Protein AF-A0A9X1BAG1-F1 (afdb_monomer_lite)

Secondary structure (DSSP, 8-state):
--HHHHHHH---HHHHHHHHSS-HHHHHHHHHHHHHHHHHHHHHHHHTTSSSS-S-SSS--S--SHHHHHHHHHHHHHHHHHHHHHHHH-

Sequence (90 aa):
MTVFDQFTELKRDRTIKATIGMSREKFDALVPAFADAYDQMLQEKLRNKKIKCLPKGGPSGVLDTHEKRLFFVLYYLKTDPTFDVLWFSF

Foldseek 3Di:
DDPVVVVVVDPDQVVVCLQLVHGPVVLVVCLVVQVVVVVVVVVVCCVVVVDVDDPPDDPQPPCNGSSSVSSVVSNCVSCVVVVVVVVVVD

Radius of gyration: 15.82 Å; chains: 1; bounding box: 42×28×34 Å

pLDDT: mean 79.37, std 10.13, range [56.69, 93.06]

Organism: NCBI:txid382777

Structure (mmCIF, N/CA/C/O backbone):
data_AF-A0A9X1BAG1-F1
#
_entry.id   AF-A0A9X1BAG1-F1
#
loop_
_atom_site.group_PDB
_atom_site.id
_atom_site.type_symbol
_atom_site.label_atom_id
_atom_site.label_alt_id
_atom_site.label_comp_id
_atom_site.label_asym_id
_atom_site.label_entity_id
_atom_site.label_seq_id
_atom_site.pdbx_PDB_ins_code
_atom_site.Cartn_x
_atom_site.Cartn_y
_atom_site.Cartn_z
_atom_site.occupancy
_atom_site.B_iso_or_equiv
_atom_site.auth_seq_id
_atom_site.auth_comp_id
_atom_site.auth_asym_id
_atom_site.auth_atom_id
_atom_site.pdbx_PDB_model_num
ATOM 1 N N . MET A 1 1 ? -11.924 15.025 -6.554 1.00 59.28 1 MET A N 1
ATOM 2 C CA . MET A 1 1 ? -11.916 14.072 -5.428 1.00 59.28 1 MET A CA 1
ATOM 3 C C . MET A 1 1 ? -11.550 12.704 -5.986 1.00 59.28 1 MET A C 1
ATOM 5 O O . MET A 1 1 ? -12.237 12.245 -6.891 1.00 59.28 1 MET A O 1
ATOM 9 N N . THR A 1 2 ? -10.423 12.115 -5.583 1.00 72.81 2 THR A N 1
ATOM 10 C CA . THR A 1 2 ? -10.029 10.772 -6.055 1.00 72.81 2 THR A CA 1
ATOM 11 C C . THR A 1 2 ? -10.705 9.699 -5.197 1.00 72.81 2 THR A C 1
ATOM 13 O O . THR A 1 2 ? -11.139 9.978 -4.083 1.00 72.81 2 THR A O 1
ATOM 16 N N . VAL A 1 3 ? -10.780 8.456 -5.680 1.00 75.62 3 VAL A N 1
ATOM 17 C CA . VAL A 1 3 ? -11.353 7.335 -4.902 1.00 75.62 3 VAL A CA 1
ATOM 18 C C . VAL A 1 3 ? -10.585 7.112 -3.589 1.00 75.62 3 VAL A C 1
ATOM 20 O O . VAL A 1 3 ? -11.168 6.738 -2.575 1.00 75.62 3 VAL A O 1
ATOM 23 N N . PHE A 1 4 ? -9.281 7.405 -3.581 1.00 75.88 4 PHE A N 1
ATOM 24 C CA . PHE A 1 4 ? -8.469 7.373 -2.366 1.00 75.88 4 PHE A CA 1
ATOM 25 C C . PHE A 1 4 ? -8.835 8.491 -1.377 1.00 75.88 4 PHE A C 1
ATOM 27 O O . PHE A 1 4 ? -8.894 8.253 -0.178 1.00 75.88 4 PHE A O 1
ATOM 34 N N . ASP A 1 5 ? -9.110 9.697 -1.872 1.00 77.19 5 ASP A N 1
ATOM 35 C CA . ASP A 1 5 ? -9.539 10.835 -1.049 1.00 77.19 5 ASP A CA 1
ATOM 36 C C . ASP A 1 5 ? -10.893 10.547 -0.372 1.00 77.19 5 ASP A C 1
ATOM 38 O O . ASP A 1 5 ? -11.066 10.734 0.832 1.00 77.19 5 ASP A O 1
ATOM 42 N N . GLN A 1 6 ? -11.813 9.922 -1.115 1.00 77.25 6 GLN A N 1
ATOM 43 C CA . GLN A 1 6 ? -13.040 9.370 -0.542 1.00 77.25 6 GLN A CA 1
ATOM 44 C C . GLN A 1 6 ? -12.729 8.318 0.525 1.00 77.25 6 GLN A C 1
ATOM 46 O O . GLN A 1 6 ? -13.302 8.368 1.608 1.00 77.25 6 GLN A O 1
ATOM 51 N N . PHE A 1 7 ? -11.800 7.393 0.260 1.00 77.56 7 PHE A N 1
ATOM 52 C CA . PHE A 1 7 ? -11.390 6.375 1.229 1.00 77.56 7 PHE A CA 1
ATOM 53 C C . PHE A 1 7 ? -10.853 6.968 2.537 1.00 77.56 7 PHE A C 1
ATOM 55 O O . PHE A 1 7 ? -11.198 6.468 3.608 1.00 77.56 7 PHE A O 1
ATOM 62 N N . THR A 1 8 ? -10.068 8.046 2.481 1.00 74.12 8 THR A N 1
ATOM 63 C CA . THR A 1 8 ? -9.568 8.717 3.689 1.00 74.12 8 THR A CA 1
ATOM 64 C C . THR A 1 8 ? -10.677 9.354 4.524 1.00 74.12 8 THR A C 1
ATOM 66 O O . THR A 1 8 ? -10.579 9.367 5.751 1.00 74.12 8 THR A O 1
ATOM 69 N N . GLU A 1 9 ? -11.756 9.814 3.887 1.00 77.56 9 GLU A N 1
ATOM 70 C CA . GLU A 1 9 ? -12.919 10.401 4.561 1.00 77.56 9 GLU A CA 1
ATOM 71 C C . GLU A 1 9 ? -13.935 9.358 5.066 1.00 77.56 9 GLU A C 1
ATOM 73 O O . GLU A 1 9 ? -14.791 9.662 5.907 1.00 77.56 9 GLU A O 1
ATOM 78 N N . LEU A 1 10 ? -13.854 8.107 4.597 1.00 74.94 10 LEU A N 1
ATOM 79 C CA . LEU A 1 10 ? -14.750 7.039 5.032 1.00 74.94 10 LEU A CA 1
ATOM 80 C C . LEU A 1 10 ? -14.491 6.668 6.497 1.00 74.94 10 LEU A C 1
ATOM 82 O O . LEU A 1 10 ? -13.499 6.037 6.845 1.00 74.94 10 LEU A O 1
ATOM 86 N N . LYS A 1 11 ? -15.464 6.979 7.361 1.00 67.50 11 LYS A N 1
ATOM 87 C CA . LYS A 1 11 ? -15.481 6.532 8.767 1.00 67.50 11 LYS A CA 1
ATOM 88 C C . LYS A 1 11 ? -16.195 5.193 8.982 1.00 67.50 11 LYS A C 1
ATOM 90 O O . LYS A 1 11 ? -16.105 4.612 10.058 1.00 67.50 11 LYS A O 1
ATOM 95 N N . ARG A 1 12 ? -16.955 4.707 7.991 1.00 75.94 12 ARG A N 1
ATOM 96 C CA . ARG A 1 12 ? -17.781 3.495 8.125 1.00 75.94 12 ARG A CA 1
ATOM 97 C C . ARG A 1 12 ? -17.028 2.252 7.655 1.00 75.94 12 ARG A C 1
ATOM 99 O O . ARG A 1 12 ? -16.797 2.090 6.459 1.00 75.94 12 ARG A O 1
ATOM 106 N N . ASP A 1 13 ? -16.774 1.329 8.582 1.00 75.38 13 ASP A N 1
ATOM 107 C CA . ASP A 1 13 ? -16.078 0.055 8.332 1.00 75.38 13 ASP A CA 1
ATOM 108 C C . ASP A 1 13 ? -16.714 -0.775 7.198 1.00 75.38 13 ASP A C 1
ATOM 110 O O . ASP A 1 13 ? -16.015 -1.366 6.377 1.00 75.38 13 ASP A O 1
ATOM 114 N N . ARG A 1 14 ? -18.049 -0.739 7.073 1.00 77.56 14 ARG A N 1
ATOM 115 C CA . ARG A 1 14 ? -18.778 -1.421 5.989 1.00 77.56 14 ARG A CA 1
ATOM 116 C C . ARG A 1 14 ? -18.375 -0.920 4.599 1.00 77.56 14 ARG A C 1
ATOM 118 O O . ARG A 1 14 ? -18.239 -1.727 3.684 1.00 77.56 14 ARG A O 1
ATOM 125 N N . THR A 1 15 ? -18.202 0.389 4.433 1.00 77.94 15 THR A N 1
ATOM 126 C CA . THR A 1 15 ? -17.850 0.976 3.134 1.00 77.94 15 THR A CA 1
ATOM 127 C C . THR A 1 15 ? -16.393 0.686 2.792 1.00 77.94 15 THR A C 1
ATOM 129 O O . THR A 1 15 ? -16.093 0.324 1.663 1.00 77.94 15 THR A O 1
ATOM 132 N N . ILE A 1 16 ? -15.504 0.736 3.786 1.00 80.88 16 ILE A N 1
ATOM 133 C CA . ILE A 1 16 ? -14.086 0.378 3.639 1.00 80.88 16 ILE A CA 1
ATOM 134 C C . ILE A 1 16 ? -13.950 -1.082 3.180 1.00 80.88 16 ILE A C 1
ATOM 136 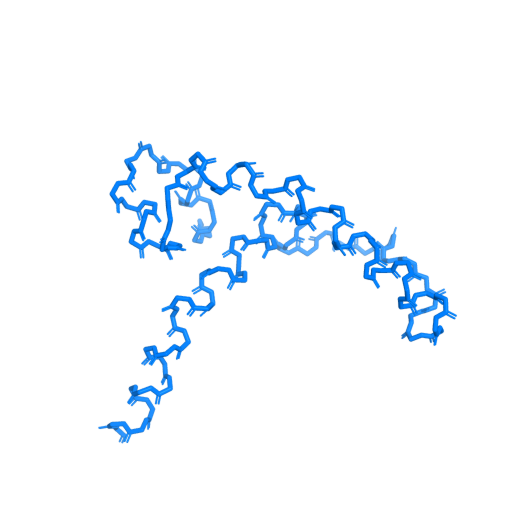O O . ILE A 1 16 ? -13.312 -1.355 2.162 1.00 80.88 16 ILE A O 1
ATOM 140 N N . LYS A 1 17 ? -14.648 -2.010 3.847 1.00 82.94 17 LYS A N 1
ATOM 141 C CA . LYS A 1 17 ? -14.695 -3.424 3.447 1.00 82.94 17 LYS A CA 1
ATOM 142 C C . LYS A 1 17 ? -15.242 -3.638 2.042 1.00 82.94 17 LYS A C 1
ATOM 144 O O . LYS A 1 17 ? -14.745 -4.507 1.336 1.00 82.94 17 LYS A O 1
ATOM 149 N N . ALA A 1 18 ? -16.250 -2.876 1.624 1.00 80.00 18 ALA A N 1
ATOM 150 C CA . ALA A 1 18 ? -16.786 -2.988 0.270 1.00 80.00 18 ALA A CA 1
ATOM 151 C C . ALA A 1 18 ? -15.764 -2.540 -0.790 1.00 80.00 18 ALA A C 1
ATOM 153 O O . ALA A 1 18 ? -15.627 -3.208 -1.814 1.00 80.00 18 ALA A O 1
ATOM 154 N N . THR A 1 19 ? -15.022 -1.463 -0.516 1.00 81.06 19 THR A N 1
ATOM 155 C CA . THR A 1 19 ? -14.063 -0.864 -1.455 1.00 81.06 19 THR A CA 1
ATOM 156 C C . THR A 1 19 ? -12.775 -1.674 -1.598 1.00 81.06 19 THR A C 1
ATOM 158 O O . THR A 1 19 ? -12.351 -1.932 -2.719 1.00 81.06 19 THR A O 1
ATOM 161 N N . ILE A 1 20 ? -12.150 -2.086 -0.488 1.00 84.44 20 ILE A N 1
ATOM 162 C CA . ILE A 1 20 ? -10.837 -2.771 -0.503 1.00 84.44 20 ILE A CA 1
ATOM 163 C C . ILE A 1 20 ? -10.889 -4.231 -0.040 1.00 84.44 20 ILE A C 1
ATOM 165 O O . ILE A 1 20 ? -9.861 -4.897 0.032 1.00 84.44 20 ILE A O 1
ATOM 169 N N . GLY A 1 21 ? -12.068 -4.749 0.311 1.00 84.06 21 GLY A N 1
ATOM 170 C CA . GLY A 1 21 ? -12.234 -6.134 0.764 1.00 84.06 21 GLY A CA 1
ATOM 171 C C . GLY A 1 21 ? -11.808 -6.408 2.212 1.00 84.06 21 GLY A C 1
ATOM 172 O O . GLY A 1 21 ? -11.883 -7.555 2.645 1.00 84.06 21 GLY A O 1
ATOM 173 N N . MET A 1 22 ? -11.376 -5.401 2.981 1.00 87.00 22 MET A N 1
ATOM 174 C CA . MET A 1 22 ? -10.906 -5.573 4.365 1.00 87.00 22 MET A CA 1
ATOM 175 C C . MET A 1 22 ? -11.251 -4.388 5.278 1.00 87.00 22 MET A C 1
ATOM 177 O O . MET A 1 22 ? -11.628 -3.321 4.802 1.00 87.00 22 MET A O 1
ATOM 181 N N . SER A 1 23 ? -11.144 -4.589 6.597 1.00 87.06 23 SER A N 1
ATOM 182 C CA . SER A 1 23 ? -11.328 -3.529 7.603 1.00 87.06 23 SER A CA 1
ATOM 183 C C . SER A 1 23 ? -10.193 -2.502 7.566 1.00 87.06 23 SER A C 1
ATOM 185 O O . SER A 1 23 ? -9.060 -2.850 7.223 1.00 87.06 23 SER A O 1
ATOM 187 N N . ARG A 1 24 ? -10.468 -1.281 8.047 1.00 84.75 24 ARG A N 1
ATOM 188 C CA . ARG A 1 24 ? -9.467 -0.208 8.213 1.00 84.75 24 ARG A CA 1
ATOM 189 C C . ARG A 1 24 ? -8.279 -0.663 9.069 1.00 84.75 24 ARG A C 1
ATOM 191 O O . ARG A 1 24 ? -7.139 -0.511 8.664 1.00 84.75 24 ARG A O 1
ATOM 198 N N . GLU A 1 25 ? -8.553 -1.320 10.193 1.00 86.50 25 GLU A N 1
ATOM 199 C CA . GLU A 1 25 ? -7.529 -1.776 11.145 1.00 86.50 25 GLU A CA 1
ATOM 200 C C . GLU A 1 25 ? -6.542 -2.768 10.516 1.00 86.50 25 GLU A C 1
ATOM 202 O O . GLU A 1 25 ? -5.339 -2.696 10.744 1.00 86.50 25 GLU A O 1
ATOM 207 N N . LYS A 1 26 ? -7.048 -3.687 9.680 1.00 89.00 26 LYS A N 1
ATOM 208 C CA . LYS A 1 26 ? -6.207 -4.648 8.953 1.00 89.00 26 LYS A CA 1
ATOM 209 C C . LYS A 1 26 ? -5.378 -3.960 7.878 1.00 89.00 26 LYS A C 1
ATOM 211 O O . LYS A 1 26 ? -4.233 -4.344 7.670 1.00 89.00 26 LYS A O 1
ATOM 216 N N . PHE A 1 27 ? -5.958 -2.964 7.211 1.00 89.62 27 PHE A N 1
ATOM 217 C CA . PHE A 1 27 ? -5.246 -2.151 6.239 1.00 89.62 27 PHE A CA 1
ATOM 218 C C . PHE A 1 27 ? -4.093 -1.398 6.909 1.00 89.62 27 PHE A C 1
ATOM 220 O O . PHE A 1 27 ? -2.953 -1.578 6.497 1.00 89.62 27 PHE A O 1
ATOM 227 N N . ASP A 1 28 ? -4.362 -0.652 7.984 1.00 88.69 28 ASP A N 1
ATOM 228 C CA . ASP A 1 28 ? -3.343 0.124 8.702 1.00 88.69 28 ASP A CA 1
ATOM 229 C C . ASP A 1 28 ? -2.242 -0.784 9.287 1.00 88.69 28 ASP A C 1
ATOM 231 O O . ASP A 1 28 ? -1.063 -0.440 9.228 1.00 88.69 28 ASP A O 1
ATOM 235 N N . ALA A 1 29 ? -2.594 -1.986 9.763 1.00 91.69 29 ALA A N 1
ATOM 236 C CA . ALA A 1 29 ? -1.618 -2.985 10.208 1.00 91.69 29 ALA A CA 1
ATOM 237 C C . ALA A 1 29 ? -0.753 -3.557 9.065 1.00 91.69 29 ALA A C 1
ATOM 239 O O . ALA A 1 29 ? 0.378 -3.982 9.300 1.00 91.69 29 ALA A O 1
ATOM 240 N N . LEU A 1 30 ? -1.264 -3.573 7.829 1.00 90.50 30 LEU A N 1
ATOM 241 C CA . LEU A 1 30 ? -0.565 -4.097 6.653 1.00 90.50 30 LEU A CA 1
ATOM 242 C C . LEU A 1 30 ? 0.352 -3.056 5.995 1.00 90.50 30 LEU A C 1
ATOM 244 O O . LEU A 1 30 ? 1.358 -3.431 5.394 1.00 90.50 30 LEU A O 1
ATOM 248 N N . VAL A 1 31 ? 0.045 -1.761 6.132 1.00 92.12 31 VAL A N 1
ATOM 249 C CA . VAL A 1 31 ? 0.858 -0.648 5.607 1.00 92.12 31 VAL A CA 1
ATOM 250 C C . VAL A 1 31 ? 2.350 -0.764 5.956 1.00 92.12 31 VAL A C 1
ATOM 252 O O . VAL A 1 31 ? 3.153 -0.668 5.024 1.00 92.12 31 VAL A O 1
ATOM 255 N N . PRO A 1 32 ? 2.776 -0.987 7.219 1.00 93.00 32 PRO A N 1
ATOM 256 C CA . PRO A 1 32 ? 4.201 -1.065 7.544 1.00 93.00 32 PRO A CA 1
ATOM 257 C C . PRO A 1 32 ? 4.889 -2.271 6.895 1.00 93.00 32 PRO A C 1
ATOM 259 O O . PRO A 1 32 ? 5.983 -2.129 6.355 1.00 93.00 32 PRO A O 1
ATOM 262 N N . ALA A 1 33 ? 4.234 -3.436 6.876 1.00 92.69 33 ALA A N 1
ATOM 263 C CA . ALA A 1 33 ? 4.770 -4.632 6.225 1.00 92.69 33 ALA A CA 1
ATOM 264 C C . ALA A 1 33 ? 4.890 -4.445 4.703 1.00 92.69 33 ALA A C 1
ATOM 266 O O . ALA A 1 33 ? 5.870 -4.865 4.090 1.00 92.69 33 ALA A O 1
ATOM 267 N N . PHE A 1 34 ? 3.914 -3.770 4.089 1.00 92.38 34 PHE A N 1
ATOM 268 C CA . PHE A 1 34 ? 3.960 -3.424 2.673 1.00 92.38 34 PHE A CA 1
ATOM 269 C C . PHE A 1 34 ? 5.066 -2.412 2.361 1.00 92.38 34 PHE A C 1
ATOM 271 O O . PHE A 1 34 ? 5.745 -2.556 1.349 1.00 92.38 34 PHE A O 1
ATOM 278 N N . ALA A 1 35 ? 5.255 -1.396 3.207 1.00 91.88 35 ALA A N 1
ATOM 279 C CA . ALA A 1 35 ? 6.304 -0.399 3.021 1.00 91.88 35 ALA A CA 1
ATOM 280 C C . ALA A 1 35 ? 7.698 -1.041 3.045 1.00 91.88 35 ALA A C 1
ATOM 282 O O . ALA A 1 35 ? 8.507 -0.766 2.161 1.00 91.88 35 ALA A O 1
ATOM 283 N N . ASP A 1 36 ? 7.936 -1.947 3.996 1.00 93.06 36 ASP A N 1
ATOM 284 C CA . ASP A 1 36 ? 9.190 -2.693 4.100 1.00 93.06 36 ASP A CA 1
ATOM 285 C C . ASP A 1 36 ? 9.423 -3.590 2.871 1.00 93.06 36 ASP A C 1
ATOM 287 O O . ASP A 1 36 ? 10.448 -3.477 2.197 1.00 93.06 36 ASP A O 1
ATOM 291 N N . ALA A 1 37 ? 8.425 -4.392 2.482 1.00 91.56 37 ALA A N 1
ATOM 292 C CA . ALA A 1 37 ? 8.509 -5.233 1.287 1.00 91.5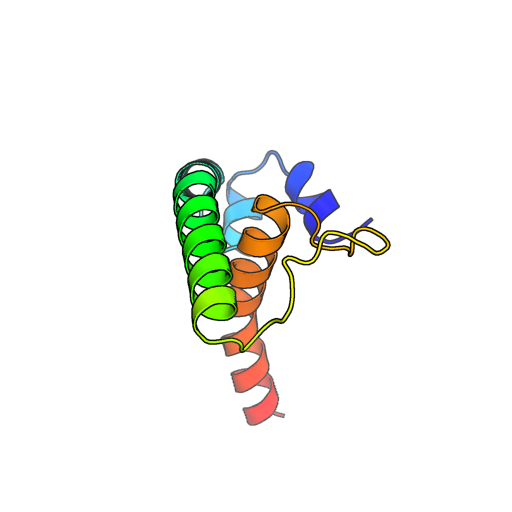6 37 ALA A CA 1
ATOM 293 C C . ALA A 1 37 ? 8.706 -4.416 -0.006 1.00 91.56 37 ALA A C 1
ATOM 295 O O . ALA A 1 37 ? 9.431 -4.834 -0.914 1.00 91.56 37 ALA A O 1
ATOM 296 N N . TYR A 1 38 ? 8.075 -3.242 -0.103 1.00 89.88 38 TYR A N 1
ATOM 297 C CA . TYR A 1 38 ? 8.216 -2.346 -1.248 1.00 89.88 38 TYR A CA 1
ATOM 298 C C . TYR A 1 38 ? 9.630 -1.762 -1.341 1.00 89.88 38 TYR A C 1
ATOM 300 O O . TYR A 1 38 ? 10.199 -1.738 -2.438 1.00 89.88 38 TYR A O 1
ATOM 308 N N . ASP A 1 39 ? 10.209 -1.322 -0.218 1.00 89.06 39 ASP A N 1
ATOM 309 C CA . ASP A 1 39 ? 11.589 -0.829 -0.199 1.00 89.06 39 ASP A CA 1
ATOM 310 C C . ASP A 1 39 ? 12.566 -1.949 -0.562 1.00 89.06 39 ASP A C 1
ATOM 312 O O . ASP A 1 39 ? 13.365 -1.778 -1.483 1.00 89.06 39 ASP A O 1
ATOM 316 N N . GLN A 1 40 ? 12.418 -3.140 0.034 1.00 89.69 40 GLN A N 1
ATOM 317 C CA . GLN A 1 40 ? 13.228 -4.312 -0.314 1.00 89.69 40 GLN A CA 1
ATOM 318 C C . GLN A 1 40 ? 13.159 -4.643 -1.814 1.00 89.69 40 GLN A C 1
ATOM 320 O O . GLN A 1 40 ? 14.195 -4.833 -2.458 1.00 89.69 40 GLN A O 1
ATOM 325 N N . MET A 1 41 ? 11.958 -4.642 -2.408 1.00 88.88 41 MET A N 1
ATOM 326 C CA . MET A 1 41 ? 11.785 -4.849 -3.851 1.00 88.88 41 MET A CA 1
ATOM 327 C C . MET A 1 41 ? 12.530 -3.779 -4.664 1.00 88.88 41 MET A C 1
ATOM 329 O O . MET A 1 41 ? 13.121 -4.074 -5.708 1.00 88.88 41 MET A O 1
ATOM 333 N N . LEU A 1 42 ? 12.497 -2.522 -4.220 1.00 86.12 42 LEU A N 1
ATOM 334 C CA . LEU A 1 42 ? 13.169 -1.424 -4.904 1.00 86.12 42 LEU A CA 1
ATOM 335 C C . LEU A 1 42 ? 14.697 -1.556 -4.815 1.00 86.12 42 LEU A C 1
ATOM 337 O O . LEU A 1 42 ? 15.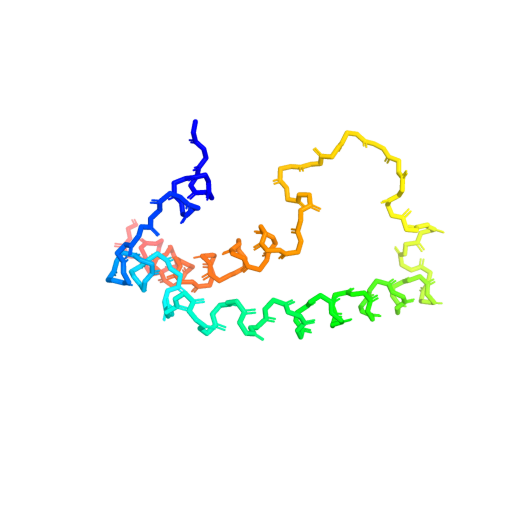376 -1.401 -5.834 1.00 86.12 42 LEU A O 1
ATOM 341 N N . GLN A 1 43 ? 15.224 -1.922 -3.643 1.00 85.88 43 GLN A N 1
ATOM 342 C CA . GLN A 1 43 ? 16.643 -2.231 -3.439 1.00 85.88 43 GLN A CA 1
ATOM 343 C C . GLN A 1 43 ? 17.100 -3.392 -4.326 1.00 85.88 43 GLN A C 1
ATOM 345 O O . GLN A 1 43 ? 18.140 -3.312 -4.985 1.00 85.88 43 GLN A O 1
ATOM 350 N N . GLU A 1 44 ? 16.301 -4.454 -4.421 1.00 88.75 44 GLU A N 1
ATOM 351 C CA . GLU A 1 44 ? 16.613 -5.590 -5.283 1.00 88.75 44 GLU A CA 1
ATOM 352 C C . GLU A 1 44 ? 16.645 -5.181 -6.765 1.00 88.75 44 GLU A C 1
ATOM 354 O O . GLU A 1 44 ? 17.564 -5.550 -7.504 1.00 88.75 44 GLU A O 1
ATOM 359 N N . LYS A 1 45 ? 15.689 -4.357 -7.215 1.00 86.19 45 LYS A N 1
ATOM 360 C CA . LYS A 1 45 ? 15.676 -3.840 -8.593 1.00 86.19 45 LYS A CA 1
ATOM 361 C C . LYS A 1 45 ? 16.895 -2.964 -8.901 1.00 86.19 45 LYS A C 1
ATOM 363 O O . LYS A 1 45 ? 17.380 -3.018 -10.035 1.00 86.19 45 LYS A O 1
ATOM 368 N N . LEU A 1 46 ? 17.404 -2.201 -7.928 1.00 86.19 46 LEU A N 1
ATOM 369 C CA . LEU A 1 46 ? 18.663 -1.453 -8.065 1.00 86.19 46 LEU A CA 1
ATOM 370 C C . LEU A 1 46 ? 19.856 -2.395 -8.188 1.00 86.19 46 LEU A C 1
ATOM 372 O O . LEU A 1 46 ? 20.654 -2.259 -9.115 1.00 86.19 46 LEU A O 1
ATOM 376 N N . ARG A 1 47 ? 19.955 -3.383 -7.289 1.00 85.25 47 ARG A N 1
ATOM 377 C CA . ARG A 1 47 ? 21.039 -4.375 -7.289 1.00 85.25 47 ARG A CA 1
ATOM 378 C C . ARG A 1 47 ? 21.093 -5.147 -8.607 1.00 85.25 47 ARG A C 1
ATOM 380 O O . ARG A 1 47 ? 22.168 -5.346 -9.167 1.00 85.25 47 ARG A O 1
ATOM 387 N N . ASN A 1 48 ? 19.926 -5.499 -9.140 1.00 87.94 48 ASN A N 1
ATOM 388 C CA . ASN A 1 48 ? 19.773 -6.194 -10.417 1.00 87.94 48 ASN A CA 1
ATOM 389 C C . ASN A 1 48 ? 19.913 -5.268 -11.641 1.00 87.94 48 ASN A C 1
ATOM 391 O O . ASN A 1 48 ? 19.672 -5.712 -12.762 1.00 87.94 48 ASN A O 1
ATOM 395 N N . LYS A 1 49 ? 20.263 -3.983 -11.450 1.00 81.06 49 LYS A N 1
ATOM 396 C CA . LYS A 1 49 ? 20.382 -2.949 -12.497 1.00 81.06 49 LYS A CA 1
ATOM 397 C C . LYS A 1 49 ? 19.130 -2.792 -13.377 1.00 81.06 49 LYS A C 1
ATOM 399 O O . LYS A 1 49 ? 19.208 -2.221 -14.463 1.00 81.06 49 LYS A O 1
ATOM 404 N N . LYS A 1 50 ? 17.963 -3.258 -12.906 1.00 77.38 50 LYS A N 1
ATOM 405 C CA . LYS A 1 50 ? 16.666 -3.079 -13.585 1.00 77.38 50 LYS A CA 1
ATOM 406 C C . LYS A 1 50 ? 16.202 -1.625 -13.519 1.00 77.38 50 LYS A C 1
ATOM 408 O O . LYS A 1 50 ? 15.469 -1.174 -14.391 1.00 77.38 50 LYS A O 1
ATOM 413 N N . ILE A 1 51 ? 16.645 -0.895 -12.497 1.00 77.94 51 ILE A N 1
ATOM 414 C CA . ILE A 1 51 ? 16.495 0.555 -12.377 1.00 77.94 51 ILE A CA 1
ATOM 415 C C . ILE A 1 51 ? 17.863 1.186 -12.113 1.00 77.94 51 ILE A C 1
ATOM 417 O O . ILE A 1 51 ? 18.686 0.615 -11.401 1.00 77.94 51 ILE A O 1
ATOM 421 N N . LYS A 1 52 ? 18.118 2.354 -12.716 1.00 70.81 52 LYS A N 1
ATOM 422 C CA . LYS A 1 52 ? 19.408 3.058 -12.590 1.00 70.81 52 LYS A CA 1
ATOM 423 C C . LYS A 1 52 ? 19.538 3.836 -11.279 1.00 70.81 52 LYS A C 1
ATOM 425 O O . LYS A 1 52 ? 20.633 3.922 -10.743 1.00 70.81 52 LYS A O 1
ATOM 430 N N . CYS A 1 53 ? 18.430 4.373 -10.773 1.00 68.88 53 CYS A N 1
ATOM 431 C CA . CYS A 1 53 ? 18.357 5.142 -9.533 1.00 68.88 53 CYS A CA 1
ATOM 432 C C . CYS A 1 53 ? 17.016 4.879 -8.846 1.00 68.88 53 CYS A C 1
ATOM 434 O O . CYS A 1 53 ? 16.035 4.543 -9.516 1.00 68.88 53 CYS A O 1
ATOM 436 N N . LEU A 1 54 ? 16.951 5.097 -7.526 1.00 68.62 54 LEU A N 1
ATOM 437 C CA . LEU A 1 54 ? 15.655 5.300 -6.884 1.00 68.62 54 LEU A CA 1
ATOM 438 C C . LEU A 1 54 ? 14.961 6.492 -7.561 1.00 68.62 54 LEU A C 1
ATOM 440 O O . LEU A 1 54 ? 15.637 7.484 -7.860 1.00 68.62 54 LEU A O 1
ATOM 444 N N . PRO A 1 55 ? 13.638 6.431 -7.778 1.00 65.38 55 PRO A N 1
ATOM 445 C CA . PRO A 1 55 ? 12.867 7.564 -8.267 1.00 65.38 55 PRO A CA 1
ATOM 446 C C . PRO A 1 55 ? 12.881 8.674 -7.203 1.00 65.38 55 PRO A C 1
ATOM 448 O O . PRO A 1 55 ? 12.028 8.726 -6.326 1.00 65.38 55 PRO A O 1
ATOM 451 N N . LYS A 1 56 ? 13.909 9.528 -7.246 1.00 61.41 56 LYS A N 1
ATOM 452 C CA . LYS A 1 56 ? 14.102 10.685 -6.355 1.00 61.41 56 LYS A CA 1
ATOM 453 C C . LYS A 1 56 ? 13.898 12.028 -7.071 1.00 61.41 56 LYS A C 1
ATOM 455 O O . LYS A 1 56 ? 14.182 13.068 -6.491 1.00 61.41 56 LYS A O 1
ATOM 460 N N . GLY A 1 57 ? 13.417 12.026 -8.316 1.00 56.69 57 GLY A N 1
ATOM 461 C CA . GLY A 1 57 ? 13.195 13.243 -9.099 1.00 56.69 57 GLY A CA 1
ATOM 462 C C . GLY A 1 57 ? 11.983 13.129 -10.021 1.0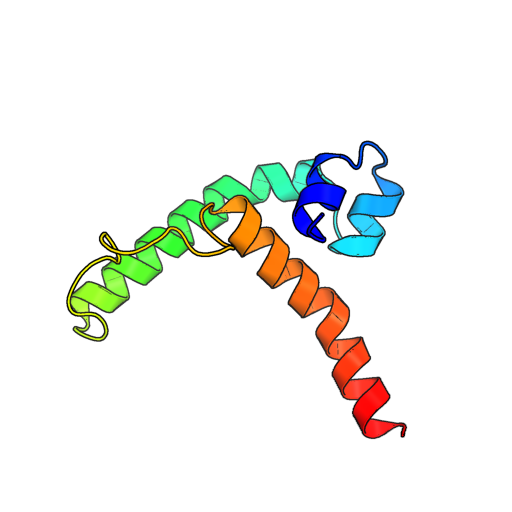0 56.69 57 GLY A C 1
ATOM 463 O O . GLY A 1 57 ? 11.847 12.141 -10.739 1.00 56.69 57 GLY A O 1
ATOM 464 N N . GLY A 1 58 ? 11.118 14.144 -9.979 1.00 62.84 58 GLY A N 1
ATOM 465 C CA . GLY A 1 58 ? 9.876 14.254 -10.748 1.00 62.84 58 GLY A CA 1
ATOM 466 C C . GLY A 1 58 ? 8.703 14.720 -9.874 1.00 62.84 58 GLY A C 1
ATOM 467 O O . GLY A 1 58 ? 8.788 14.610 -8.650 1.00 62.84 58 GLY A O 1
ATOM 468 N N . PRO A 1 59 ? 7.615 15.249 -10.464 1.00 57.69 59 PRO A N 1
ATOM 469 C CA . PRO A 1 59 ? 6.388 15.517 -9.724 1.00 57.69 59 PRO A CA 1
ATOM 470 C C . PRO A 1 59 ? 5.927 14.238 -9.027 1.00 57.69 59 PRO A C 1
ATOM 472 O O . PRO A 1 59 ? 5.872 13.179 -9.659 1.00 57.69 59 PRO A O 1
ATOM 475 N N . SER A 1 60 ? 5.600 14.330 -7.739 1.00 63.56 60 SER A N 1
ATOM 476 C CA . SER A 1 60 ? 4.998 13.218 -7.009 1.00 63.56 60 SER A CA 1
ATOM 477 C C . SER A 1 60 ? 3.760 12.747 -7.770 1.00 63.56 60 SER A C 1
ATOM 479 O O . SER A 1 60 ? 2.792 13.491 -7.919 1.00 63.56 60 SER A O 1
ATOM 481 N N . GLY A 1 61 ? 3.812 11.529 -8.312 1.00 67.81 61 GLY A N 1
ATOM 482 C CA . GLY A 1 61 ? 2.660 10.926 -8.973 1.00 67.81 61 GLY A CA 1
ATOM 483 C C . GLY A 1 61 ? 1.495 10.750 -7.996 1.00 67.81 61 GLY A C 1
ATOM 484 O O . GLY A 1 61 ? 1.660 10.854 -6.784 1.00 67.81 61 GLY A O 1
ATOM 485 N N . VAL A 1 62 ? 0.312 10.410 -8.513 1.00 73.81 62 VAL A N 1
ATOM 486 C CA . VAL A 1 62 ? -0.913 10.233 -7.704 1.00 73.81 62 VAL A CA 1
ATOM 487 C C . VAL A 1 62 ? -0.731 9.208 -6.564 1.00 73.81 62 VAL A C 1
ATOM 489 O O . VAL A 1 62 ? -1.404 9.300 -5.542 1.00 73.81 62 VAL A O 1
ATOM 492 N N . LEU A 1 63 ? 0.217 8.271 -6.700 1.00 80.94 63 LEU A N 1
ATOM 493 C CA . LEU A 1 63 ? 0.585 7.245 -5.715 1.00 80.94 63 LEU A CA 1
ATOM 494 C C . LEU A 1 63 ? 1.865 7.613 -4.937 1.00 80.94 63 LEU A C 1
ATOM 496 O O . LEU A 1 63 ? 2.860 6.873 -4.950 1.00 80.94 63 LEU A O 1
ATOM 500 N N . ASP A 1 64 ? 1.859 8.780 -4.297 1.00 81.12 64 ASP A N 1
ATOM 501 C CA . ASP A 1 64 ? 3.039 9.304 -3.601 1.00 81.12 64 ASP A CA 1
ATOM 502 C C . ASP A 1 64 ? 3.351 8.560 -2.287 1.00 81.12 64 ASP A C 1
ATOM 504 O O . ASP A 1 64 ? 4.522 8.353 -1.973 1.00 81.12 64 ASP A O 1
ATOM 508 N N . THR A 1 65 ? 2.330 8.045 -1.589 1.00 85.31 65 THR A N 1
ATOM 509 C CA . THR A 1 65 ? 2.483 7.312 -0.319 1.00 85.31 65 THR A CA 1
ATOM 510 C C . THR A 1 65 ? 2.346 5.792 -0.463 1.00 85.31 65 THR A C 1
ATOM 512 O O . THR A 1 65 ? 1.681 5.281 -1.369 1.00 85.31 65 THR A O 1
ATOM 515 N N . HIS A 1 66 ? 2.946 5.043 0.473 1.00 86.94 66 HIS A N 1
ATOM 516 C CA . HIS A 1 66 ? 2.794 3.582 0.559 1.00 86.94 66 HIS A CA 1
ATOM 517 C C . HIS A 1 66 ? 1.337 3.167 0.800 1.00 86.94 66 HIS A C 1
ATOM 519 O O . HIS A 1 66 ? 0.887 2.189 0.212 1.00 86.94 66 HIS A O 1
ATOM 525 N N . GLU A 1 67 ? 0.577 3.950 1.570 1.00 87.12 67 GLU A N 1
ATOM 526 C CA . GLU A 1 67 ? -0.860 3.739 1.779 1.00 87.12 67 GLU A CA 1
ATOM 527 C C . GLU A 1 67 ? -1.643 3.808 0.465 1.00 87.12 67 GLU A C 1
ATOM 529 O O . GLU A 1 67 ? -2.414 2.901 0.159 1.00 87.12 67 GLU A O 1
ATOM 534 N N . LYS A 1 68 ? -1.410 4.840 -0.359 1.00 87.00 68 LYS A N 1
ATOM 535 C CA . LYS A 1 68 ? -2.065 4.980 -1.670 1.00 87.00 68 LYS A CA 1
ATOM 536 C C . LYS A 1 68 ? -1.733 3.817 -2.597 1.00 87.00 68 LYS A C 1
ATOM 538 O O . LYS A 1 68 ? -2.613 3.314 -3.292 1.00 87.00 68 LYS A O 1
ATOM 543 N N . ARG A 1 69 ? -0.473 3.373 -2.594 1.00 89.31 69 ARG A N 1
ATOM 544 C CA . ARG A 1 69 ? -0.019 2.217 -3.386 1.00 89.31 69 ARG A CA 1
ATOM 545 C C . ARG A 1 69 ? -0.699 0.930 -2.935 1.00 89.31 69 ARG A C 1
ATOM 547 O O . ARG A 1 69 ? -1.230 0.212 -3.776 1.00 89.31 69 ARG A O 1
ATOM 554 N N . LEU A 1 70 ? -0.725 0.666 -1.630 1.00 89.38 70 LEU A N 1
ATOM 555 C CA . LEU A 1 70 ? -1.37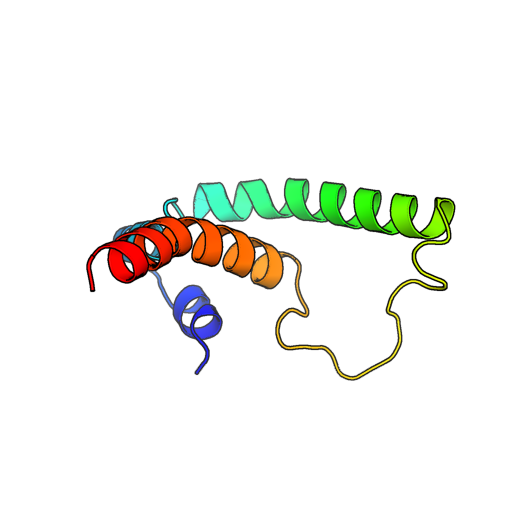9 -0.513 -1.071 1.00 89.38 70 LEU A CA 1
ATOM 556 C C . LEU A 1 70 ? -2.886 -0.496 -1.348 1.00 89.38 70 LEU A C 1
ATOM 558 O O . LEU A 1 70 ? -3.435 -1.497 -1.804 1.00 89.38 70 LEU A O 1
ATOM 562 N N . PHE A 1 71 ? -3.542 0.650 -1.140 1.00 88.44 71 PHE A N 1
ATOM 563 C CA . PHE A 1 71 ? -4.955 0.836 -1.467 1.00 88.44 71 PHE A CA 1
ATOM 564 C C . PHE A 1 71 ? -5.223 0.501 -2.931 1.00 88.44 71 PHE A C 1
ATOM 566 O O . PHE A 1 71 ? -6.139 -0.259 -3.221 1.00 88.44 71 PHE A O 1
ATOM 573 N N . PHE A 1 72 ? -4.408 1.031 -3.847 1.00 87.00 72 PHE A N 1
ATOM 574 C CA . PHE A 1 72 ? -4.575 0.792 -5.274 1.00 87.00 72 PHE A CA 1
ATOM 575 C C . PHE A 1 72 ? -4.443 -0.692 -5.630 1.00 87.00 72 PHE A C 1
ATOM 577 O O . PHE A 1 72 ? -5.279 -1.208 -6.362 1.00 87.00 72 PHE A O 1
ATOM 584 N N . VAL A 1 73 ? -3.449 -1.393 -5.076 1.00 88.50 73 VAL A N 1
ATOM 585 C CA . VAL A 1 73 ? -3.268 -2.838 -5.298 1.00 88.50 73 VAL A CA 1
ATOM 586 C C . VAL A 1 73 ? -4.479 -3.633 -4.805 1.00 88.50 73 VAL A C 1
ATOM 588 O O . VAL A 1 73 ? -4.981 -4.493 -5.525 1.00 88.50 73 VAL A O 1
ATOM 591 N N . LEU A 1 74 ? -4.973 -3.341 -3.599 1.00 88.81 74 LEU A N 1
ATOM 592 C CA . LEU A 1 74 ? -6.128 -4.037 -3.022 1.00 88.81 74 LEU A CA 1
ATOM 593 C C . LEU A 1 74 ? -7.425 -3.725 -3.768 1.00 88.81 74 LEU A C 1
ATOM 595 O O . LEU A 1 74 ? -8.225 -4.623 -4.021 1.00 88.81 74 LEU A O 1
ATOM 599 N N . TYR A 1 75 ? -7.618 -2.460 -4.131 1.00 86.12 75 TYR A N 1
ATOM 600 C CA . TYR A 1 75 ? -8.746 -2.016 -4.935 1.00 86.12 75 TYR A CA 1
ATOM 601 C C . TYR A 1 75 ? -8.746 -2.723 -6.290 1.00 86.12 75 TYR A C 1
ATOM 603 O O . TYR A 1 75 ? -9.749 -3.331 -6.650 1.00 86.12 75 TYR A O 1
ATOM 611 N N . TYR A 1 76 ? -7.599 -2.735 -6.977 1.00 85.19 76 TYR A N 1
ATOM 612 C CA . TYR A 1 76 ? -7.423 -3.442 -8.240 1.00 85.19 76 TYR A CA 1
ATOM 613 C C . TYR A 1 76 ? -7.762 -4.925 -8.085 1.00 85.19 76 TYR A C 1
ATOM 615 O O . TYR A 1 76 ? -8.657 -5.406 -8.765 1.00 85.19 76 TYR A O 1
ATOM 623 N N . LEU A 1 77 ? -7.153 -5.625 -7.122 1.00 84.56 77 LEU A N 1
ATOM 624 C CA . LEU A 1 77 ? -7.403 -7.051 -6.873 1.00 84.56 77 LEU A CA 1
AT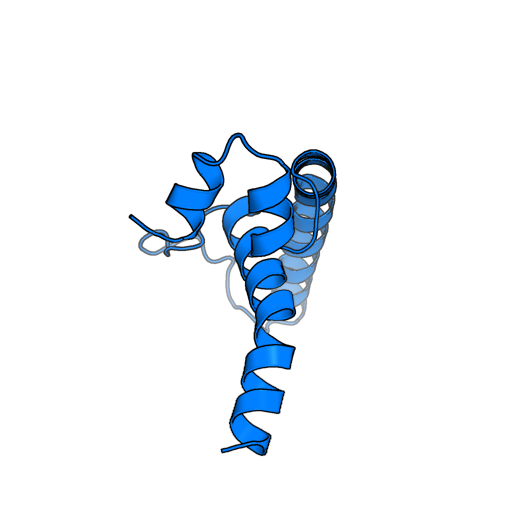OM 625 C C . LEU A 1 77 ? -8.880 -7.358 -6.573 1.00 84.56 77 LEU A C 1
ATOM 627 O O . LEU A 1 77 ? -9.387 -8.415 -6.937 1.00 84.56 77 LEU A O 1
ATOM 631 N N . LYS A 1 78 ? -9.586 -6.439 -5.906 1.00 83.62 78 LYS A N 1
ATOM 632 C CA . LYS A 1 78 ? -11.018 -6.567 -5.614 1.00 83.62 78 LYS A CA 1
ATOM 633 C C . LYS A 1 78 ? -11.875 -6.423 -6.877 1.00 83.62 78 LYS A C 1
ATOM 635 O O . LYS A 1 78 ? -12.891 -7.112 -6.992 1.00 83.62 78 LYS A O 1
ATOM 640 N N . THR A 1 79 ? -11.510 -5.507 -7.774 1.00 79.44 79 THR A N 1
ATOM 641 C CA . THR A 1 79 ? -12.283 -5.165 -8.980 1.00 79.44 79 THR A CA 1
ATOM 642 C C . THR A 1 79 ? -11.927 -6.009 -10.199 1.00 79.44 79 THR A C 1
ATOM 644 O O . THR A 1 79 ? -12.792 -6.241 -11.035 1.00 79.44 79 THR A O 1
ATOM 647 N N . ASP A 1 80 ? -10.694 -6.499 -10.284 1.00 67.56 80 ASP A N 1
ATOM 648 C CA . ASP A 1 80 ? -10.158 -7.271 -11.409 1.00 67.56 80 ASP A CA 1
ATOM 649 C C . ASP A 1 80 ? -10.982 -8.525 -11.752 1.00 67.56 80 ASP A C 1
ATOM 651 O O . ASP A 1 80 ? -11.391 -8.640 -12.906 1.00 67.56 80 ASP A O 1
ATOM 655 N N . PRO A 1 81 ? -11.401 -9.386 -10.795 1.00 64.38 81 PRO A N 1
ATOM 656 C CA . PRO A 1 81 ? -12.274 -10.515 -11.128 1.00 64.38 81 PRO A CA 1
ATOM 657 C C . PRO A 1 81 ? -13.640 -10.063 -11.652 1.00 64.38 81 PRO A C 1
ATOM 659 O O . PRO A 1 81 ? -14.284 -10.779 -12.408 1.00 64.38 81 PRO A O 1
ATOM 662 N N . THR A 1 82 ? -14.096 -8.868 -11.269 1.00 61.41 82 THR A N 1
ATOM 663 C CA . THR A 1 82 ? -15.335 -8.305 -11.819 1.00 61.41 82 THR A CA 1
ATOM 664 C C . THR A 1 82 ? -15.114 -7.852 -13.257 1.00 61.41 82 THR A C 1
ATOM 666 O O . THR A 1 82 ? -15.984 -8.052 -14.093 1.00 61.41 82 THR A O 1
ATOM 669 N N . PHE A 1 83 ? -13.955 -7.268 -13.557 1.00 62.72 83 PHE A N 1
ATOM 670 C CA . PHE A 1 83 ? -13.624 -6.785 -14.892 1.00 62.72 83 PHE A CA 1
ATOM 671 C C . PHE A 1 83 ? -13.408 -7.938 -15.880 1.00 62.72 83 PHE A C 1
ATOM 673 O O . PHE A 1 83 ? -13.970 -7.902 -16.969 1.00 62.72 83 PHE A O 1
ATOM 680 N N . ASP A 1 84 ? -12.679 -8.983 -15.477 1.00 66.62 84 ASP A N 1
ATOM 681 C CA . ASP A 1 84 ? -12.416 -10.172 -16.298 1.00 66.62 84 ASP A CA 1
ATOM 682 C C . ASP A 1 84 ? -13.703 -10.968 -16.589 1.00 66.62 84 ASP A C 1
ATOM 684 O O . ASP A 1 84 ? -13.998 -11.300 -17.736 1.00 66.62 84 ASP A O 1
ATOM 688 N N . VAL A 1 85 ? -14.555 -11.174 -15.574 1.00 64.62 85 VAL A N 1
ATOM 689 C CA . VAL A 1 85 ? -15.848 -11.862 -15.750 1.00 64.62 85 VAL A CA 1
ATOM 690 C C . VAL A 1 85 ? -16.825 -11.037 -16.587 1.00 64.62 85 VAL A C 1
ATOM 692 O O . VAL A 1 85 ? -17.514 -11.601 -17.437 1.00 64.62 85 VAL A O 1
ATOM 695 N N . LEU A 1 86 ? -16.907 -9.719 -16.374 1.00 66.69 86 LEU A N 1
ATOM 696 C CA . LEU A 1 86 ? -17.764 -8.854 -17.192 1.00 66.69 86 LEU A CA 1
ATOM 697 C C . LEU A 1 86 ? -17.285 -8.797 -18.643 1.00 66.69 86 LEU A C 1
ATOM 699 O O . LEU A 1 86 ? -18.123 -8.815 -19.535 1.00 66.69 86 LEU A O 1
ATOM 703 N N . TRP A 1 87 ? -15.970 -8.781 -18.867 1.00 65.50 87 TRP A N 1
ATOM 704 C CA . TRP A 1 87 ? -15.376 -8.851 -20.200 1.00 65.50 87 TRP A CA 1
ATOM 705 C C . TRP A 1 87 ? -15.653 -10.186 -20.900 1.00 65.50 87 TRP A C 1
ATOM 707 O O . TRP A 1 87 ? -15.864 -10.216 -22.103 1.00 65.50 87 TRP A O 1
ATOM 717 N N . PHE A 1 88 ? -15.674 -11.301 -20.166 1.00 70.00 88 PHE A N 1
ATOM 718 C CA . PHE A 1 88 ? -16.030 -12.600 -20.744 1.00 70.00 88 PHE A CA 1
ATOM 719 C C . PHE A 1 88 ? -17.541 -12.751 -20.995 1.00 70.00 88 PHE A C 1
ATOM 721 O O . PHE A 1 88 ? -17.957 -13.569 -21.814 1.00 70.00 88 PHE A O 1
ATOM 728 N N . SER A 1 89 ? -18.371 -11.998 -20.268 1.00 68.94 89 SER A N 1
ATOM 729 C CA . SER A 1 89 ? -19.834 -12.144 -20.283 1.00 68.94 89 SER A CA 1
ATOM 730 C C . SER A 1 89 ? -20.563 -11.182 -21.233 1.00 68.94 89 SER A C 1
ATOM 732 O O . SER A 1 89 ? -21.777 -11.330 -21.387 1.00 68.94 89 SER A O 1
ATOM 734 N N . PHE A 1 90 ? -19.869 -10.219 -21.851 1.00 57.00 90 PHE A N 1
ATOM 735 C CA . PHE A 1 90 ? -20.415 -9.233 -22.797 1.00 57.00 90 PHE A CA 1
ATOM 736 C C . PHE A 1 90 ? -19.516 -9.086 -24.023 1.00 57.00 90 PHE A C 1
ATOM 738 O O . PHE A 1 90 ? -20.081 -8.947 -25.132 1.00 57.00 90 PHE A O 1
#